Protein AF-A0A431N2I7-F1 (afdb_monomer_lite)

Secondary structure (DSSP, 8-state):
-----PPPP-PPPPPPPHHHHHHHHHHHHTT--HHHHHHHH---HHHHHHHHHTSSSTTHHHHHHHHHHHH-GGGGGG---PPPPPPP-PPPGGGS--TTTT-

pLDDT: mean 87.16, std 13.17, range [46.44, 98.38]

Foldseek 3Di:
DDDDPDDDPDPDQDDDDLVLLLVLLLCVQVVPDLVVNCVVRVHDSVVSLCSLQCVPNVCSLVVSVVVCCVVPVVCNVVGDSHRDDDDDPDDDPVRDDDPPPPD

Radius of gyration: 20.62 Å; chains: 1; bounding box: 60×41×53 Å

Structure (mmCIF, N/CA/C/O backbone):
data_AF-A0A431N2I7-F1
#
_entry.id   AF-A0A431N2I7-F1
#
loop_
_atom_site.group_PDB
_atom_site.id
_atom_site.type_symbol
_atom_site.label_atom_id
_atom_site.label_alt_id
_atom_site.label_comp_id
_atom_site.label_asym_id
_atom_site.label_entity_id
_atom_site.label_seq_id
_atom_site.pdbx_PDB_ins_code
_atom_site.Cartn_x
_atom_site.Cartn_y
_atom_site.Cartn_z
_atom_site.occupancy
_atom_site.B_iso_or_equiv
_atom_site.auth_seq_id
_atom_site.auth_comp_id
_atom_site.auth_asym_id
_atom_site.auth_atom_id
_atom_site.pdbx_PDB_model_num
ATOM 1 N N . MET A 1 1 ? -23.616 -30.193 -33.616 1.00 47.91 1 MET A N 1
ATOM 2 C CA . MET A 1 1 ? -23.869 -29.006 -32.770 1.00 47.91 1 MET A CA 1
ATOM 3 C C . MET A 1 1 ? -22.529 -28.348 -32.469 1.00 47.91 1 MET A C 1
ATOM 5 O O . MET A 1 1 ? -21.733 -28.940 -31.755 1.00 47.91 1 MET A O 1
ATOM 9 N N . LEU A 1 2 ? -22.232 -27.197 -33.077 1.00 46.44 2 LEU A N 1
ATOM 10 C CA . LEU A 1 2 ? -21.018 -26.424 -32.789 1.00 46.44 2 LEU A CA 1
ATOM 11 C C . LEU A 1 2 ? -21.276 -25.563 -31.548 1.00 46.44 2 LEU A C 1
ATOM 13 O O . LEU A 1 2 ? -22.151 -24.701 -31.566 1.00 46.44 2 LEU A O 1
ATOM 17 N N . SER A 1 3 ? -20.551 -25.839 -30.465 1.00 52.56 3 SER A N 1
ATOM 18 C CA . SER A 1 3 ? -20.643 -25.083 -29.216 1.00 52.56 3 SER A CA 1
ATOM 19 C C . SER A 1 3 ? -19.871 -23.771 -29.373 1.00 52.56 3 SER A C 1
ATOM 21 O O . SER A 1 3 ? -18.649 -23.776 -29.518 1.00 52.56 3 SER A O 1
ATOM 23 N N . VAL A 1 4 ? -20.586 -22.645 -29.405 1.00 62.12 4 VAL A N 1
ATOM 24 C CA . VAL A 1 4 ? -19.989 -21.304 -29.415 1.00 62.12 4 VAL A CA 1
ATOM 25 C C . VAL A 1 4 ? -19.405 -21.042 -28.030 1.00 62.12 4 VAL A C 1
ATOM 27 O O . VAL A 1 4 ? -20.139 -20.909 -27.052 1.00 62.12 4 VAL A O 1
ATOM 30 N N . ILE A 1 5 ? -18.079 -20.957 -27.942 1.00 62.66 5 ILE A N 1
ATOM 31 C CA . ILE A 1 5 ? -17.386 -20.510 -26.732 1.00 62.66 5 ILE A CA 1
ATOM 32 C C . ILE A 1 5 ? -17.672 -19.013 -26.586 1.00 62.66 5 ILE A C 1
ATOM 34 O O . ILE A 1 5 ? -17.036 -18.182 -27.234 1.00 62.66 5 ILE A O 1
ATOM 38 N N . GLN A 1 6 ? -18.667 -18.655 -25.775 1.00 60.00 6 GLN A N 1
ATOM 39 C CA . GLN A 1 6 ? -18.931 -17.254 -25.465 1.00 60.00 6 GLN A CA 1
ATOM 40 C C . GLN A 1 6 ? -17.809 -16.697 -24.582 1.00 60.00 6 GLN A C 1
ATOM 42 O O . GLN A 1 6 ? -17.523 -17.214 -23.502 1.00 60.00 6 GLN A O 1
ATOM 47 N N . SER A 1 7 ? -17.153 -15.638 -25.059 1.00 58.41 7 SER A N 1
ATOM 48 C CA . SER A 1 7 ? -16.167 -14.881 -24.289 1.00 58.41 7 SER A CA 1
ATOM 49 C C . SER A 1 7 ? -16.885 -14.115 -23.179 1.00 58.41 7 SER A C 1
ATOM 51 O O . SER A 1 7 ? -17.716 -13.251 -23.455 1.00 58.41 7 SER A O 1
ATOM 53 N N . VAL A 1 8 ? -16.590 -14.441 -21.920 1.00 65.38 8 VAL A N 1
ATOM 54 C CA . VAL A 1 8 ? -17.141 -13.712 -20.770 1.00 65.38 8 VAL A CA 1
ATOM 55 C C . VAL A 1 8 ? -16.579 -12.283 -20.793 1.00 65.38 8 VAL A C 1
ATOM 57 O O . VAL A 1 8 ? -15.354 -12.126 -20.853 1.00 65.38 8 VAL A O 1
ATOM 60 N N . PRO A 1 9 ? -17.417 -11.229 -20.743 1.00 59.94 9 PRO A N 1
ATOM 61 C CA . PRO A 1 9 ? -16.930 -9.858 -20.753 1.00 59.94 9 PRO A CA 1
ATOM 62 C C . PRO A 1 9 ? -16.018 -9.621 -19.548 1.00 59.94 9 PRO A C 1
ATOM 64 O O . PRO A 1 9 ? -16.371 -9.890 -18.398 1.00 59.94 9 PRO A O 1
ATOM 67 N N . LYS A 1 10 ? -14.808 -9.127 -19.816 1.00 62.97 10 LYS A N 1
ATOM 68 C CA . LYS A 1 10 ? -13.821 -8.825 -18.779 1.00 62.97 10 LYS A CA 1
ATOM 69 C C . LYS A 1 10 ? -14.354 -7.657 -17.948 1.00 62.97 10 LYS A C 1
ATOM 71 O O . LYS A 1 10 ? -14.512 -6.560 -18.481 1.00 62.97 10 LYS A O 1
ATOM 76 N N . ALA A 1 11 ? -14.641 -7.891 -16.667 1.00 65.75 11 ALA A N 1
ATOM 77 C CA . ALA A 1 11 ? -15.106 -6.847 -15.757 1.00 65.75 11 ALA A CA 1
ATOM 78 C C . ALA A 1 11 ? -14.175 -5.623 -15.827 1.00 65.75 11 ALA A C 1
ATOM 80 O O . ALA A 1 11 ? -12.946 -5.763 -15.785 1.00 65.75 11 ALA A O 1
ATOM 81 N N . GLN A 1 12 ? -14.752 -4.428 -15.969 1.00 70.69 12 GLN A N 1
ATOM 82 C CA . GLN A 1 12 ? -13.976 -3.193 -16.022 1.00 70.69 12 GLN A CA 1
ATOM 83 C C . GLN A 1 12 ? -13.264 -2.984 -14.683 1.00 70.69 12 GLN A C 1
ATOM 85 O O . GLN A 1 12 ? -13.866 -3.099 -13.617 1.00 70.69 12 GLN A O 1
ATOM 90 N N . LYS A 1 13 ? -11.957 -2.717 -14.745 1.00 78.44 13 LYS A N 1
ATOM 91 C CA . LYS A 1 13 ? -11.144 -2.458 -13.554 1.00 78.44 13 LYS A CA 1
ATOM 92 C C . LYS A 1 13 ? -11.534 -1.107 -12.960 1.00 78.44 13 LYS A C 1
ATOM 94 O O . LYS A 1 13 ? -11.593 -0.119 -13.691 1.00 78.44 13 LYS A O 1
ATOM 99 N N . THR A 1 14 ? -11.735 -1.052 -11.649 1.00 79.00 14 THR A N 1
ATOM 100 C CA . THR A 1 14 ? -12.118 0.185 -10.957 1.00 79.00 14 THR A CA 1
ATOM 101 C C . THR A 1 14 ? -10.926 1.142 -10.866 1.00 79.00 14 THR A C 1
ATOM 103 O O . THR A 1 14 ? -9.789 0.727 -10.616 1.00 79.00 14 THR A O 1
ATOM 106 N N . ALA A 1 15 ? -11.170 2.439 -11.069 1.00 88.62 15 ALA A N 1
ATOM 107 C CA . ALA A 1 15 ? -10.165 3.470 -10.839 1.00 88.62 15 ALA A CA 1
ATOM 108 C C . ALA A 1 15 ? -9.962 3.668 -9.329 1.00 88.62 15 ALA A C 1
ATOM 110 O O . ALA A 1 15 ? -10.899 4.012 -8.617 1.00 88.62 15 ALA A O 1
ATOM 111 N N . LEU A 1 16 ? -8.736 3.453 -8.847 1.00 94.38 16 LEU A N 1
ATOM 112 C CA . LEU A 1 16 ? -8.386 3.671 -7.440 1.00 94.38 16 LEU A CA 1
ATOM 113 C C . LEU A 1 16 ? -8.400 5.162 -7.096 1.00 94.38 16 LEU A C 1
ATOM 115 O O . LEU A 1 16 ? -7.934 5.980 -7.893 1.00 94.38 16 LEU A O 1
ATOM 119 N N . THR A 1 17 ? -8.850 5.479 -5.886 1.00 96.44 17 THR A N 1
ATOM 120 C CA . THR A 1 17 ? -8.829 6.816 -5.280 1.00 96.44 17 THR A CA 1
ATOM 121 C C . THR A 1 17 ? -7.676 6.969 -4.282 1.00 96.44 17 THR A C 1
ATOM 123 O O . THR A 1 17 ? -7.012 5.999 -3.912 1.00 96.44 17 THR A O 1
ATOM 126 N N . GLU A 1 18 ? -7.441 8.194 -3.798 1.00 96.88 18 GLU A N 1
ATOM 127 C CA . GLU A 1 18 ? -6.470 8.423 -2.720 1.00 96.88 18 GLU A CA 1
ATOM 128 C C . GLU A 1 18 ? -6.875 7.695 -1.428 1.00 96.88 18 GLU A C 1
ATOM 130 O O . GLU A 1 18 ? -6.020 7.142 -0.738 1.00 96.88 18 GLU A O 1
ATOM 135 N N . ARG A 1 19 ? -8.178 7.644 -1.122 1.00 97.44 19 ARG A N 1
ATOM 136 C CA . ARG A 1 19 ? -8.699 6.916 0.041 1.00 97.44 19 ARG A CA 1
ATOM 137 C C . ARG A 1 19 ? -8.382 5.424 -0.052 1.00 97.44 19 ARG A C 1
ATOM 139 O O . ARG A 1 19 ? -7.894 4.853 0.918 1.00 97.44 19 ARG A O 1
ATOM 146 N N . ASP A 1 20 ? -8.574 4.823 -1.225 1.00 97.56 20 ASP A N 1
ATOM 147 C CA . ASP A 1 20 ? -8.207 3.420 -1.445 1.00 97.56 20 ASP A CA 1
ATOM 148 C C . ASP A 1 20 ? -6.705 3.208 -1.251 1.00 97.56 20 ASP A C 1
ATOM 150 O O . ASP A 1 20 ? -6.287 2.213 -0.668 1.00 97.56 20 ASP A O 1
ATOM 154 N N . ALA A 1 21 ? -5.874 4.155 -1.700 1.00 97.81 21 ALA A N 1
ATOM 155 C CA . ALA A 1 21 ? -4.429 4.079 -1.514 1.00 97.81 21 ALA A CA 1
ATOM 156 C C . ALA A 1 21 ? -4.028 4.107 -0.030 1.00 97.81 21 ALA A C 1
ATOM 158 O O . ALA A 1 21 ? -3.169 3.323 0.375 1.00 97.81 21 ALA A O 1
ATOM 159 N N . VAL A 1 22 ? -4.683 4.942 0.785 1.00 98.38 22 VAL A N 1
ATOM 160 C CA . VAL A 1 22 ? -4.514 4.954 2.249 1.00 98.38 22 VAL A CA 1
ATOM 161 C C . VAL A 1 22 ? -4.861 3.585 2.843 1.00 98.38 22 VAL A C 1
ATOM 163 O O . VAL A 1 22 ? -4.058 3.004 3.576 1.00 98.38 22 VAL A O 1
ATOM 166 N N . ASP A 1 23 ? -6.015 3.023 2.476 1.00 98.06 23 ASP A N 1
ATOM 167 C CA . ASP A 1 23 ? -6.450 1.713 2.970 1.00 98.06 23 ASP A CA 1
ATOM 168 C C . ASP A 1 23 ? -5.517 0.577 2.501 1.00 98.06 23 ASP A C 1
ATOM 170 O O . ASP A 1 23 ? -5.236 -0.358 3.253 1.00 98.06 23 ASP A O 1
ATOM 174 N N . ILE A 1 24 ? -4.980 0.657 1.279 1.00 97.88 24 ILE A N 1
ATOM 175 C CA . ILE A 1 24 ? -4.005 -0.294 0.717 1.00 97.88 24 ILE A CA 1
ATOM 176 C C . ILE A 1 24 ? -2.665 -0.250 1.468 1.00 97.88 24 ILE A C 1
ATOM 178 O O . ILE A 1 24 ? -2.041 -1.300 1.661 1.00 97.88 24 ILE A O 1
ATOM 182 N N . TRP A 1 25 ? -2.212 0.928 1.904 1.00 98.00 25 TRP A N 1
ATOM 183 C CA . TRP A 1 25 ? -1.024 1.065 2.754 1.00 98.00 25 TRP A CA 1
ATOM 184 C C . TRP A 1 25 ? -1.221 0.392 4.110 1.00 98.00 25 TRP A C 1
ATOM 186 O O . TRP A 1 25 ? -0.418 -0.462 4.491 1.00 98.00 25 TRP A O 1
ATOM 196 N N . ILE A 1 26 ? -2.328 0.702 4.789 1.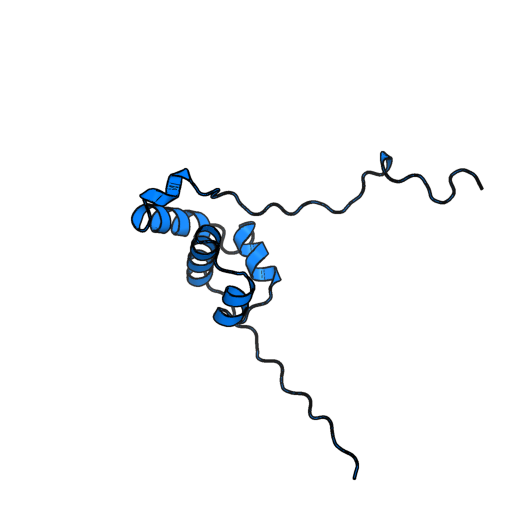00 97.81 26 ILE A N 1
ATOM 197 C CA . ILE A 1 26 ? -2.680 0.096 6.079 1.00 97.81 26 ILE A CA 1
ATOM 198 C C . ILE A 1 26 ? -2.777 -1.428 5.941 1.00 97.81 26 ILE A C 1
ATOM 200 O O . ILE A 1 26 ? -2.193 -2.170 6.730 1.00 97.81 26 ILE A O 1
ATOM 204 N N . ALA A 1 27 ? -3.452 -1.916 4.899 1.00 97.62 27 ALA A N 1
ATOM 205 C CA . ALA A 1 27 ? -3.610 -3.345 4.669 1.00 97.62 27 ALA A CA 1
ATOM 206 C C . ALA A 1 27 ? -2.270 -4.062 4.422 1.00 97.62 27 ALA A C 1
ATOM 208 O O . ALA A 1 27 ? -2.091 -5.197 4.868 1.00 97.62 27 ALA A O 1
ATOM 209 N N . ARG A 1 28 ? -1.302 -3.406 3.763 1.00 96.50 28 ARG A N 1
ATOM 210 C CA . ARG A 1 28 ? 0.059 -3.943 3.601 1.00 96.50 28 ARG A CA 1
ATOM 211 C C . ARG A 1 28 ? 0.748 -4.130 4.951 1.00 96.50 28 ARG A C 1
ATOM 213 O O . ARG A 1 28 ? 1.334 -5.186 5.181 1.00 96.50 28 ARG A O 1
ATOM 220 N N . TRP A 1 29 ? 0.672 -3.139 5.834 1.00 97.12 29 TRP A N 1
ATOM 221 C CA . TRP A 1 29 ? 1.273 -3.197 7.172 1.00 97.12 29 TRP A CA 1
ATOM 222 C C . TRP A 1 29 ? 0.615 -4.252 8.063 1.00 97.12 29 TRP A C 1
ATOM 224 O O . TRP A 1 29 ? 1.304 -4.960 8.792 1.00 97.12 29 TRP A O 1
ATOM 234 N N . LEU A 1 30 ? -0.691 -4.465 7.893 1.00 96.06 30 LEU A N 1
ATOM 235 C CA . LEU A 1 30 ? -1.438 -5.562 8.517 1.00 96.06 30 LEU A CA 1
ATOM 236 C C . LEU A 1 30 ? -1.218 -6.930 7.8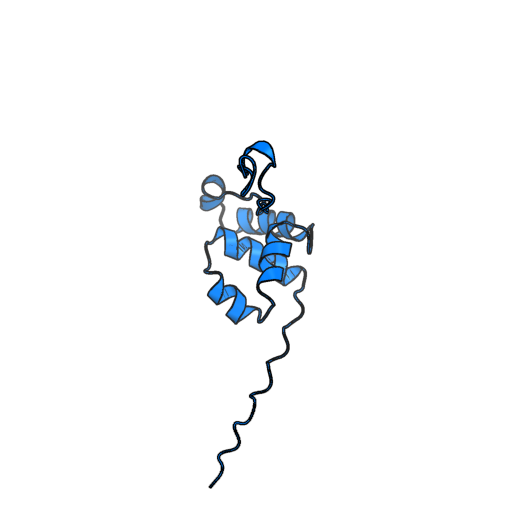43 1.00 96.06 30 LEU A C 1
ATOM 238 O O . LEU A 1 30 ? -1.862 -7.908 8.216 1.00 96.06 30 LEU A O 1
ATOM 242 N N . ARG A 1 31 ? -0.320 -7.026 6.852 1.00 95.19 31 ARG A N 1
ATOM 243 C CA . ARG A 1 31 ? -0.008 -8.259 6.105 1.00 95.19 31 ARG A CA 1
ATOM 244 C C . ARG A 1 31 ? -1.229 -8.909 5.438 1.00 95.19 31 ARG A C 1
ATOM 246 O O . ARG A 1 31 ? -1.265 -10.127 5.252 1.00 95.19 31 ARG A O 1
ATOM 253 N N . VAL A 1 32 ? -2.211 -8.107 5.020 1.00 96.62 32 VAL A N 1
ATOM 254 C CA . VAL A 1 32 ? -3.340 -8.581 4.207 1.00 96.62 32 VAL A CA 1
ATOM 255 C C . VAL A 1 32 ? -2.806 -9.162 2.899 1.00 96.62 32 VAL A C 1
ATOM 257 O O . VAL A 1 32 ? -1.927 -8.587 2.248 1.00 96.62 32 VAL A O 1
ATOM 260 N N . LYS A 1 33 ? -3.326 -10.326 2.492 1.00 96.25 33 LYS A N 1
ATOM 261 C CA . LYS A 1 33 ? -2.822 -11.011 1.300 1.00 96.25 33 LYS A CA 1
ATOM 262 C C . LYS A 1 33 ? -3.159 -10.187 0.059 1.00 96.25 33 LYS A C 1
ATOM 264 O O . LYS A 1 33 ? -4.293 -9.759 -0.141 1.00 96.25 33 LYS A O 1
ATOM 269 N N . ARG A 1 34 ? -2.191 -10.054 -0.852 1.00 95.06 34 ARG A N 1
ATOM 270 C CA . ARG A 1 34 ? -2.360 -9.328 -2.125 1.00 95.06 34 ARG A CA 1
ATOM 271 C C . ARG A 1 34 ? -3.589 -9.788 -2.916 1.00 95.06 34 ARG A C 1
ATOM 273 O O . ARG A 1 34 ? -4.275 -8.954 -3.489 1.00 95.06 34 ARG A O 1
ATOM 280 N N . LYS A 1 35 ? -3.870 -11.098 -2.953 1.00 95.56 35 LYS A N 1
ATOM 281 C CA . LYS A 1 35 ? -5.037 -11.644 -3.672 1.00 95.56 35 LYS A CA 1
ATOM 282 C C . LYS A 1 35 ? -6.364 -11.078 -3.147 1.00 95.56 35 LYS A C 1
ATOM 284 O O . LYS A 1 35 ? -7.258 -10.823 -3.943 1.00 95.56 35 LYS A O 1
ATOM 289 N N . ASP A 1 36 ? -6.441 -10.807 -1.845 1.00 97.38 36 ASP A N 1
ATOM 290 C CA . ASP A 1 36 ? -7.641 -10.273 -1.203 1.00 97.38 36 ASP A CA 1
ATOM 291 C C . ASP A 1 36 ? -7.790 -8.777 -1.523 1.00 97.38 36 ASP A C 1
ATOM 293 O O . ASP A 1 36 ? -8.891 -8.307 -1.792 1.00 97.38 36 ASP A O 1
ATOM 297 N N . LEU A 1 37 ? -6.676 -8.037 -1.614 1.00 96.06 37 LEU A N 1
ATOM 298 C CA . LEU A 1 37 ? -6.679 -6.651 -2.103 1.00 96.06 37 LEU A CA 1
ATOM 299 C C . LEU A 1 37 ? -7.146 -6.563 -3.561 1.00 96.06 37 LEU A C 1
ATOM 301 O O . LEU A 1 37 ? -7.948 -5.699 -3.900 1.00 96.06 37 LEU A O 1
ATOM 305 N N . LEU A 1 38 ? -6.680 -7.467 -4.426 1.00 95.00 38 LEU A N 1
ATOM 306 C CA . LEU A 1 38 ? -7.103 -7.497 -5.829 1.00 95.00 38 LEU A CA 1
ATOM 307 C C . LEU A 1 38 ? -8.589 -7.820 -5.971 1.00 95.00 38 LEU A C 1
ATOM 309 O O . LEU A 1 38 ? -9.267 -7.167 -6.757 1.00 95.00 38 LEU A O 1
ATOM 313 N N . ALA A 1 39 ? -9.091 -8.779 -5.192 1.00 93.88 39 ALA A N 1
ATOM 314 C CA . ALA A 1 39 ? -10.511 -9.107 -5.165 1.00 93.88 39 ALA A CA 1
ATOM 315 C C . ALA A 1 39 ? -11.356 -7.925 -4.664 1.00 93.88 39 ALA A C 1
ATOM 317 O O . ALA A 1 39 ? -12.389 -7.620 -5.251 1.00 93.88 39 ALA A O 1
ATOM 318 N N . ARG A 1 40 ? -10.895 -7.226 -3.618 1.00 94.62 40 ARG A N 1
ATOM 319 C CA . ARG A 1 40 ? -11.620 -6.100 -3.018 1.00 94.62 40 ARG A CA 1
ATOM 320 C C . ARG A 1 40 ? -11.678 -4.869 -3.921 1.00 94.62 40 ARG A C 1
ATOM 322 O O . ARG A 1 40 ? -12.735 -4.264 -4.044 1.00 94.62 40 ARG A O 1
ATOM 329 N N . TYR A 1 41 ? -10.551 -4.479 -4.512 1.00 94.06 41 TYR A N 1
ATOM 330 C CA . TYR A 1 41 ? -10.453 -3.235 -5.284 1.00 94.06 41 TYR A CA 1
ATOM 331 C C . TYR A 1 41 ? -10.642 -3.430 -6.794 1.00 94.06 41 TYR A C 1
ATOM 333 O O . TYR A 1 41 ? -10.716 -2.442 -7.520 1.00 94.06 41 TYR A O 1
ATOM 341 N N . ASN A 1 42 ? -10.682 -4.679 -7.277 1.00 93.12 42 ASN A N 1
ATOM 342 C CA . ASN A 1 42 ? -10.824 -5.037 -8.691 1.00 93.12 42 ASN A CA 1
ATOM 343 C C . ASN A 1 42 ? -9.932 -4.187 -9.622 1.00 93.12 42 ASN A C 1
ATOM 345 O O . ASN A 1 42 ? -10.373 -3.632 -10.630 1.00 93.12 42 ASN A O 1
ATOM 349 N N . CYS A 1 43 ? -8.663 -4.029 -9.245 1.00 92.12 43 CYS A N 1
ATOM 350 C CA . CYS A 1 43 ? -7.713 -3.166 -9.941 1.00 92.12 43 CYS A CA 1
ATOM 351 C C . CYS A 1 43 ? -6.603 -3.976 -10.623 1.00 92.12 43 CYS A C 1
ATOM 353 O O . CYS A 1 43 ? -6.428 -5.176 -10.395 1.00 92.12 43 CYS A O 1
ATOM 355 N N . ASP A 1 44 ? -5.835 -3.317 -11.492 1.00 91.56 44 ASP A N 1
ATOM 356 C CA . ASP A 1 44 ? -4.650 -3.944 -12.070 1.00 91.56 44 ASP A CA 1
ATOM 357 C C . ASP A 1 44 ? -3.582 -4.191 -10.983 1.00 91.56 44 ASP A C 1
ATOM 359 O O . ASP A 1 44 ? -3.274 -3.259 -10.237 1.00 91.56 44 ASP A O 1
ATOM 363 N N . PRO A 1 45 ? -2.968 -5.390 -10.900 1.00 92.38 45 PRO A N 1
ATOM 364 C CA . PRO A 1 45 ? -1.982 -5.692 -9.864 1.00 92.38 45 PRO A CA 1
ATOM 365 C C . PRO A 1 45 ? -0.800 -4.730 -9.797 1.00 92.38 45 PRO A C 1
ATOM 367 O O . PRO A 1 45 ? -0.268 -4.504 -8.710 1.00 92.38 45 PRO A O 1
ATOM 370 N N . ARG A 1 46 ? -0.407 -4.129 -10.926 1.00 92.56 46 ARG A N 1
ATOM 371 C CA . ARG A 1 46 ? 0.653 -3.119 -10.971 1.00 92.56 46 ARG A CA 1
ATOM 372 C C . ARG A 1 46 ? 0.304 -1.892 -10.133 1.00 92.56 46 ARG A C 1
ATOM 374 O O . ARG A 1 46 ? 1.196 -1.331 -9.505 1.00 92.56 46 ARG A O 1
ATOM 381 N N . ARG A 1 47 ? -0.978 -1.516 -10.053 1.00 94.44 47 ARG A N 1
ATOM 382 C CA . ARG A 1 47 ? -1.430 -0.335 -9.299 1.00 94.44 47 ARG A CA 1
ATOM 383 C C . ARG A 1 47 ? -1.124 -0.438 -7.810 1.00 94.44 47 ARG A C 1
ATOM 385 O O . ARG A 1 47 ? -0.776 0.569 -7.205 1.00 94.44 47 ARG A O 1
ATOM 392 N N . LEU A 1 48 ? -1.183 -1.640 -7.232 1.00 95.81 48 LEU A N 1
ATOM 393 C CA . LEU A 1 48 ? -0.792 -1.846 -5.834 1.00 95.81 48 LEU A CA 1
ATOM 394 C C . LEU A 1 48 ? 0.692 -1.518 -5.617 1.00 95.81 48 LEU A C 1
ATOM 396 O O . LEU A 1 48 ? 1.043 -0.865 -4.640 1.00 95.81 48 LEU A O 1
ATOM 400 N N . TYR A 1 49 ? 1.561 -1.919 -6.551 1.00 94.62 49 TYR A N 1
ATOM 401 C CA . TYR A 1 49 ? 2.994 -1.633 -6.468 1.00 94.62 49 TYR A CA 1
ATOM 402 C C . TYR A 1 49 ? 3.313 -0.157 -6.698 1.00 94.62 49 TYR A C 1
ATOM 404 O O . TYR A 1 49 ? 4.154 0.371 -5.982 1.00 94.62 49 TYR A O 1
ATOM 412 N N . GLU A 1 50 ? 2.631 0.516 -7.627 1.00 95.38 50 GLU A N 1
ATOM 413 C CA . GLU A 1 50 ? 2.778 1.967 -7.840 1.00 95.38 50 GLU A CA 1
ATOM 414 C C . GLU A 1 50 ? 2.410 2.758 -6.573 1.00 95.38 50 GLU A C 1
ATOM 416 O O . GLU A 1 50 ? 3.108 3.699 -6.196 1.00 95.38 50 GLU A O 1
ATOM 421 N N . ILE A 1 51 ? 1.350 2.339 -5.867 1.00 96.75 51 ILE A N 1
ATOM 422 C CA . ILE A 1 51 ? 0.973 2.908 -4.566 1.00 96.75 51 ILE A CA 1
ATOM 423 C C . ILE A 1 51 ? 2.058 2.620 -3.525 1.00 96.75 51 ILE A C 1
ATOM 425 O O . ILE A 1 51 ? 2.528 3.543 -2.868 1.00 96.75 51 ILE A O 1
ATOM 429 N N . TRP A 1 52 ? 2.518 1.369 -3.398 1.00 96.31 52 TRP A N 1
ATOM 430 C CA . TRP A 1 52 ? 3.551 1.003 -2.420 1.00 96.31 52 TRP A CA 1
ATOM 431 C C . TRP A 1 52 ? 4.934 1.604 -2.713 1.00 96.31 52 TRP A C 1
ATOM 433 O O . TRP A 1 52 ? 5.746 1.733 -1.797 1.00 96.31 52 TRP A O 1
ATOM 443 N N . GLN A 1 53 ? 5.221 1.971 -3.960 1.00 95.12 53 GLN A N 1
ATOM 444 C CA . GLN A 1 53 ? 6.407 2.735 -4.365 1.00 95.12 53 GLN A CA 1
ATOM 445 C C . GLN A 1 53 ? 6.229 4.242 -4.113 1.00 95.12 53 GLN A C 1
ATOM 447 O O . GLN A 1 53 ? 7.208 4.984 -4.065 1.00 95.12 53 GLN A O 1
ATOM 452 N N . GLY A 1 54 ? 4.993 4.702 -3.898 1.00 94.19 54 GLY A N 1
ATOM 453 C CA . GLY A 1 54 ? 4.648 6.115 -3.760 1.00 94.19 54 GLY A CA 1
ATOM 454 C C . GLY A 1 54 ? 4.640 6.883 -5.084 1.00 94.19 54 GLY A C 1
ATOM 455 O O . GLY A 1 54 ? 4.638 8.108 -5.056 1.00 94.19 54 GLY A O 1
ATOM 456 N N . GLU A 1 55 ? 4.640 6.188 -6.226 1.00 95.06 55 GLU A N 1
ATOM 457 C CA . GLU A 1 55 ? 4.500 6.794 -7.559 1.00 95.06 55 GLU A CA 1
ATOM 458 C C . GLU A 1 55 ? 3.071 7.306 -7.781 1.00 95.06 55 GLU A C 1
ATOM 460 O O . GLU A 1 55 ? 2.852 8.318 -8.446 1.00 95.06 55 GLU A O 1
ATOM 465 N N . ARG A 1 56 ? 2.082 6.617 -7.197 1.00 94.12 56 ARG A N 1
ATOM 466 C CA . ARG A 1 56 ? 0.666 6.986 -7.264 1.00 94.12 56 ARG A CA 1
ATOM 467 C C . ARG A 1 56 ? 0.164 7.394 -5.882 1.00 94.12 56 ARG A C 1
ATOM 469 O O . ARG A 1 56 ? 0.377 6.669 -4.916 1.00 94.12 56 ARG A O 1
ATOM 476 N N . PHE A 1 57 ? -0.531 8.532 -5.808 1.00 96.19 57 PHE A N 1
ATOM 477 C CA . PHE A 1 57 ? -1.013 9.133 -4.555 1.00 96.19 57 PHE A CA 1
ATOM 478 C C . PHE A 1 57 ? 0.114 9.338 -3.520 1.00 96.19 57 PHE A C 1
ATOM 480 O O . PHE A 1 57 ? 0.068 8.738 -2.445 1.00 96.19 57 PHE A O 1
ATOM 487 N N . PRO A 1 58 ? 1.136 10.167 -3.806 1.00 92.75 58 PRO A N 1
ATOM 488 C CA . PRO A 1 58 ? 2.346 10.258 -2.980 1.00 92.75 58 PRO A CA 1
ATOM 489 C C . PRO A 1 58 ? 2.077 10.617 -1.506 1.00 92.75 58 PRO A C 1
ATOM 491 O O . PRO A 1 58 ? 2.754 10.084 -0.631 1.00 92.75 58 PRO A O 1
ATOM 494 N N . GLY A 1 59 ? 1.055 11.434 -1.218 1.00 94.50 59 GLY A N 1
ATOM 495 C CA . GLY A 1 59 ? 0.661 11.806 0.152 1.00 94.50 59 GLY A CA 1
ATOM 496 C C . GLY A 1 59 ? -0.158 10.752 0.911 1.00 94.50 59 GLY A C 1
ATOM 497 O O . GLY A 1 59 ? -0.335 10.862 2.124 1.00 94.50 59 GLY A O 1
ATOM 498 N N . SER A 1 60 ? -0.642 9.704 0.235 1.00 97.31 60 SER A N 1
ATOM 499 C CA . SER A 1 60 ? -1.471 8.666 0.867 1.00 97.31 60 SER A CA 1
ATOM 500 C C . SER A 1 60 ? -0.714 7.862 1.924 1.00 97.31 60 SER A C 1
ATOM 502 O O . SER A 1 60 ? -1.315 7.420 2.900 1.00 97.31 60 SER A O 1
ATOM 504 N N . ARG A 1 61 ? 0.608 7.703 1.772 1.00 97.44 61 ARG A N 1
ATOM 505 C CA . ARG A 1 61 ? 1.439 6.965 2.732 1.00 97.44 61 ARG A CA 1
ATOM 506 C C . ARG A 1 61 ? 1.465 7.648 4.092 1.00 97.44 61 ARG A C 1
ATOM 508 O O . ARG A 1 61 ? 1.305 6.978 5.105 1.00 97.44 61 ARG A O 1
ATOM 515 N N . ASP A 1 62 ? 1.676 8.958 4.119 1.00 97.25 62 ASP A N 1
ATOM 516 C CA . ASP A 1 62 ? 1.834 9.682 5.380 1.00 97.25 62 ASP A CA 1
ATOM 517 C C . ASP A 1 62 ? 0.484 9.804 6.099 1.00 97.25 62 ASP A C 1
ATOM 519 O O . ASP A 1 62 ? 0.406 9.607 7.310 1.00 97.25 62 ASP A O 1
ATOM 523 N N . LYS A 1 63 ? -0.609 9.972 5.336 1.00 98.12 63 LYS A N 1
ATOM 524 C CA . LYS A 1 63 ? -1.982 9.851 5.856 1.00 98.12 63 LYS A CA 1
ATOM 525 C C . LYS A 1 63 ? -2.247 8.463 6.446 1.00 98.12 63 LYS A C 1
ATOM 527 O O . LYS A 1 63 ? -2.805 8.351 7.534 1.00 98.12 63 LYS A O 1
ATOM 532 N N . ALA A 1 64 ? -1.833 7.406 5.747 1.00 97.88 64 ALA A N 1
ATOM 533 C CA . ALA A 1 64 ? -1.957 6.042 6.243 1.00 97.88 64 ALA A CA 1
ATOM 534 C C . ALA A 1 64 ? -1.146 5.833 7.521 1.00 97.88 64 ALA A C 1
ATOM 536 O O . ALA A 1 64 ? -1.654 5.206 8.443 1.00 97.88 64 ALA A O 1
ATOM 537 N N . LEU A 1 65 ? 0.078 6.367 7.594 1.00 97.38 65 LEU A N 1
ATOM 538 C CA . LEU A 1 65 ? 0.944 6.251 8.766 1.00 97.38 6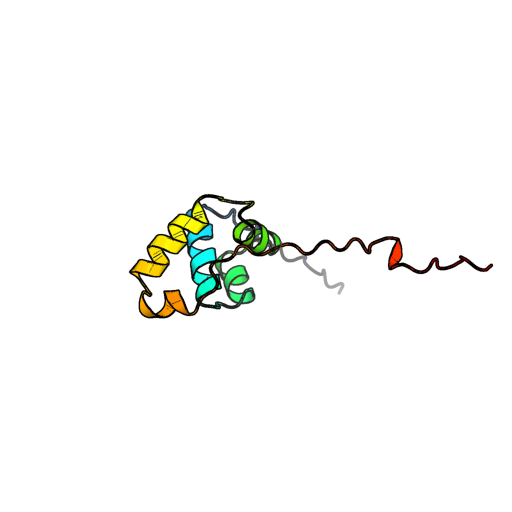5 LEU A CA 1
ATOM 539 C C . LEU A 1 65 ? 0.302 6.901 9.993 1.00 97.38 65 LEU A C 1
ATOM 541 O O . LEU A 1 65 ? 0.228 6.262 11.036 1.00 97.38 65 LEU A O 1
ATOM 545 N N . ALA A 1 66 ? -0.224 8.121 9.850 1.00 97.44 66 ALA A N 1
ATOM 546 C CA . ALA A 1 66 ? -0.932 8.809 10.928 1.00 97.44 66 ALA A CA 1
ATOM 547 C C . ALA A 1 66 ? -2.117 7.977 11.452 1.00 97.44 66 ALA A C 1
ATOM 549 O O . ALA A 1 66 ? -2.204 7.702 12.648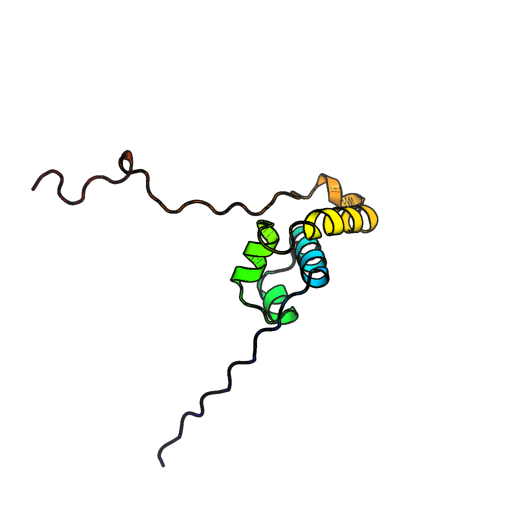 1.00 97.44 66 ALA A O 1
ATOM 550 N N . LEU A 1 67 ? -2.972 7.488 10.545 1.00 97.88 67 LEU A N 1
ATOM 551 C CA . LEU A 1 67 ? -4.115 6.641 10.904 1.00 97.88 67 LEU A CA 1
ATOM 552 C C . LEU A 1 67 ? -3.695 5.293 11.501 1.00 97.88 67 LEU A C 1
ATOM 554 O O . LEU A 1 67 ? -4.401 4.740 12.343 1.00 97.88 67 LEU A O 1
ATOM 558 N N . PHE A 1 68 ? -2.582 4.726 11.041 1.00 97.56 68 PHE A N 1
ATOM 559 C CA . PHE A 1 68 ? -2.083 3.451 11.534 1.00 97.56 68 PHE A CA 1
ATOM 560 C C . PHE A 1 68 ? -1.579 3.576 12.970 1.00 97.56 68 PHE A C 1
ATOM 562 O O . PHE A 1 68 ? -1.973 2.769 13.806 1.00 97.56 68 PHE A O 1
ATOM 569 N N . SER A 1 69 ? -0.767 4.593 13.263 1.00 96.38 69 SER A N 1
ATOM 570 C CA . SER A 1 69 ? -0.230 4.833 14.606 1.00 96.38 69 SER A CA 1
ATOM 571 C C . SER A 1 69 ? -1.331 5.128 15.627 1.00 96.38 69 SER A C 1
ATOM 573 O O . SER A 1 69 ? -1.238 4.685 16.767 1.00 96.38 69 SER A O 1
ATOM 575 N N . GLU A 1 70 ? -2.397 5.821 15.215 1.00 97.12 70 GLU A N 1
ATOM 576 C CA . GLU A 1 70 ? -3.565 6.076 16.065 1.00 97.12 70 GLU A CA 1
ATOM 577 C C . GLU A 1 70 ? -4.343 4.787 16.378 1.00 97.12 70 GLU A C 1
ATOM 579 O O . GLU A 1 70 ? -4.702 4.529 17.525 1.00 97.12 70 GLU A O 1
ATOM 584 N N . ARG A 1 71 ? -4.594 3.946 15.365 1.00 97.00 71 ARG A N 1
ATOM 585 C CA . ARG A 1 71 ? -5.435 2.743 15.511 1.00 97.00 71 ARG A CA 1
ATOM 586 C C . ARG A 1 71 ? -4.693 1.536 16.078 1.00 97.00 71 ARG A C 1
ATOM 588 O O . ARG A 1 71 ? -5.313 0.682 16.706 1.00 97.00 71 ARG A O 1
ATOM 595 N N . TYR A 1 72 ? -3.392 1.431 15.820 1.00 95.75 72 TYR A N 1
ATOM 596 C CA . TYR A 1 72 ? -2.572 0.263 16.141 1.00 95.75 72 TYR A CA 1
ATOM 597 C C . TYR A 1 72 ? -1.257 0.650 16.837 1.00 95.75 72 TYR A C 1
ATOM 599 O O . TYR A 1 72 ? -0.187 0.212 16.399 1.00 95.75 72 TYR A O 1
ATOM 607 N N . PRO A 1 73 ? -1.295 1.419 17.943 1.00 93.75 73 PRO A N 1
ATOM 608 C CA . PRO A 1 73 ? -0.085 1.956 18.566 1.00 93.75 73 PRO A CA 1
ATOM 609 C C . PRO A 1 73 ? 0.923 0.862 18.950 1.00 93.75 73 PRO A C 1
ATOM 611 O O . PRO A 1 73 ? 2.118 1.021 18.717 1.00 93.75 73 PRO A O 1
ATOM 614 N N . GLY A 1 74 ? 0.454 -0.297 19.431 1.00 93.94 74 GLY A N 1
ATOM 615 C CA . GLY A 1 74 ? 1.312 -1.424 19.828 1.00 93.94 74 GLY A CA 1
ATOM 616 C C . GLY A 1 74 ? 1.953 -2.224 18.683 1.00 93.94 74 GLY A C 1
ATOM 617 O O . GLY A 1 74 ? 2.701 -3.167 18.944 1.00 93.94 74 GLY A O 1
ATOM 618 N N . LEU A 1 75 ? 1.648 -1.904 17.420 1.00 92.88 75 LEU A N 1
ATOM 619 C CA . LEU A 1 75 ? 2.254 -2.552 16.250 1.00 92.88 75 LEU A CA 1
ATOM 620 C C . LEU A 1 75 ? 3.322 -1.684 15.577 1.00 92.88 75 LEU A C 1
ATOM 622 O O . LEU A 1 75 ? 4.082 -2.206 14.761 1.00 92.88 75 LEU A O 1
ATOM 626 N N . THR A 1 76 ? 3.390 -0.395 15.911 1.00 90.44 76 THR A N 1
ATOM 627 C CA . THR A 1 76 ? 4.231 0.592 15.221 1.00 90.44 76 THR A CA 1
ATOM 628 C C . THR A 1 76 ? 5.706 0.188 15.212 1.00 90.44 76 THR A C 1
ATOM 630 O O . THR A 1 76 ? 6.341 0.214 14.164 1.00 90.44 76 THR A O 1
ATOM 633 N N . ASP A 1 77 ? 6.226 -0.327 16.326 1.00 90.12 77 ASP A N 1
ATOM 634 C CA . ASP A 1 77 ? 7.641 -0.720 16.444 1.00 90.12 77 ASP A CA 1
ATOM 635 C C . ASP A 1 77 ? 7.993 -2.026 15.711 1.00 90.12 77 ASP A C 1
ATOM 637 O O . ASP A 1 77 ? 9.158 -2.407 15.613 1.00 90.12 77 ASP A O 1
ATOM 641 N N . ARG A 1 78 ? 6.990 -2.757 15.211 1.00 90.81 78 ARG A N 1
ATOM 642 C CA . ARG A 1 78 ? 7.157 -4.096 14.618 1.00 90.81 78 ARG A CA 1
ATOM 643 C C . ARG A 1 78 ? 7.036 -4.097 13.097 1.00 90.81 78 ARG A C 1
ATOM 645 O O . ARG A 1 78 ? 7.125 -5.160 12.477 1.00 90.81 78 ARG A O 1
ATOM 652 N N . ILE A 1 79 ? 6.769 -2.940 12.497 1.00 93.50 79 ILE A N 1
ATOM 653 C CA . ILE A 1 79 ? 6.403 -2.821 11.089 1.00 93.50 79 ILE A CA 1
ATOM 654 C C . ILE A 1 79 ? 7.399 -1.932 10.358 1.00 93.50 79 ILE A C 1
ATOM 656 O O . ILE A 1 79 ? 7.684 -0.810 10.758 1.00 93.50 79 ILE A O 1
ATOM 660 N N . ASP A 1 80 ? 7.873 -2.428 9.217 1.00 91.06 80 ASP A N 1
ATOM 661 C CA . ASP A 1 80 ? 8.600 -1.610 8.256 1.00 91.06 80 ASP A CA 1
ATOM 662 C C . ASP A 1 80 ? 7.614 -0.778 7.418 1.00 91.06 80 ASP A C 1
ATOM 664 O O . ASP A 1 80 ? 6.884 -1.292 6.560 1.00 91.06 80 ASP A O 1
ATOM 668 N N . PHE A 1 81 ? 7.614 0.534 7.656 1.00 93.38 81 PHE A N 1
ATOM 669 C CA . PHE A 1 81 ? 6.820 1.510 6.907 1.00 93.38 81 PHE A CA 1
ATOM 670 C C . PHE A 1 81 ? 7.473 1.927 5.576 1.00 93.38 81 PHE A C 1
ATOM 672 O O . PHE A 1 81 ? 6.999 2.854 4.905 1.00 93.38 81 PHE A O 1
ATOM 679 N N . GLY A 1 82 ? 8.566 1.277 5.178 1.00 91.31 82 GLY A N 1
ATOM 680 C CA . GLY A 1 82 ? 9.321 1.545 3.966 1.00 91.31 82 GLY A CA 1
ATOM 681 C C . GLY A 1 82 ? 8.510 1.402 2.676 1.00 91.31 82 GLY A C 1
ATOM 682 O O . GLY A 1 82 ? 7.614 0.556 2.517 1.00 91.31 82 GLY A O 1
ATOM 683 N N . LYS A 1 83 ? 8.853 2.244 1.696 1.00 93.88 83 LYS A N 1
ATOM 684 C CA . LYS A 1 83 ? 8.340 2.116 0.328 1.00 93.88 83 LYS A CA 1
ATOM 685 C C . LYS A 1 83 ? 8.841 0.818 -0.291 1.00 93.88 83 LYS A C 1
ATOM 687 O O . LYS A 1 83 ? 9.976 0.402 -0.073 1.00 93.88 83 LYS A O 1
ATOM 692 N N . HIS A 1 84 ? 7.987 0.176 -1.077 1.00 90.38 84 HIS A N 1
ATOM 693 C CA . HIS A 1 84 ? 8.426 -0.933 -1.906 1.00 90.38 84 HIS A CA 1
ATOM 694 C C . HIS A 1 84 ? 9.467 -0.408 -2.902 1.00 90.38 84 HIS A C 1
ATOM 696 O O . HIS A 1 84 ? 9.214 0.577 -3.589 1.00 90.38 84 HIS A O 1
ATOM 702 N N . ARG A 1 85 ? 10.638 -1.046 -2.980 1.00 87.56 85 ARG A N 1
ATOM 703 C CA . ARG A 1 85 ? 11.695 -0.674 -3.928 1.00 87.56 85 ARG A CA 1
ATOM 704 C C . ARG A 1 85 ? 11.651 -1.619 -5.119 1.00 87.56 85 ARG A C 1
ATOM 706 O O . ARG A 1 85 ? 11.721 -2.834 -4.950 1.00 87.56 85 ARG A O 1
ATOM 713 N N . ARG A 1 86 ? 11.555 -1.064 -6.327 1.00 81.94 86 ARG A N 1
ATOM 714 C CA . ARG A 1 86 ? 11.737 -1.841 -7.554 1.00 81.94 86 ARG A CA 1
ATOM 715 C C . ARG A 1 86 ? 13.218 -2.193 -7.685 1.00 81.94 86 ARG A C 1
ATOM 717 O O . ARG A 1 86 ? 14.051 -1.295 -7.746 1.00 81.94 86 ARG A O 1
ATOM 724 N N . ILE A 1 87 ? 13.529 -3.484 -7.740 1.00 80.12 87 ILE A N 1
ATOM 725 C CA . ILE A 1 87 ? 14.889 -3.962 -8.003 1.00 80.12 87 ILE A CA 1
ATOM 726 C C . ILE A 1 87 ? 15.114 -3.909 -9.524 1.00 80.12 87 ILE A C 1
ATOM 728 O O . ILE A 1 87 ? 14.326 -4.512 -10.267 1.00 80.12 87 ILE A O 1
ATOM 732 N N . PRO A 1 88 ? 16.118 -3.161 -10.017 1.00 77.50 88 PRO A N 1
ATOM 733 C CA . PRO A 1 88 ? 16.478 -3.175 -11.431 1.00 77.50 88 PRO A CA 1
ATOM 734 C C . PRO A 1 88 ? 16.827 -4.595 -11.888 1.00 77.50 88 PRO A C 1
ATOM 736 O O . PRO A 1 88 ? 17.458 -5.348 -11.156 1.00 77.50 88 PRO A O 1
ATOM 739 N N . ARG A 1 89 ? 16.404 -4.968 -13.101 1.00 78.81 89 ARG A N 1
ATOM 740 C CA . ARG A 1 89 ? 16.692 -6.289 -13.697 1.00 78.81 89 ARG A CA 1
ATOM 741 C C . ARG A 1 89 ? 17.834 -6.262 -14.713 1.00 78.81 89 ARG A C 1
ATOM 743 O O . ARG A 1 89 ? 18.110 -7.294 -15.313 1.00 78.81 89 ARG A O 1
ATOM 750 N N . ALA A 1 90 ? 18.439 -5.098 -14.947 1.00 79.69 90 ALA A N 1
ATOM 751 C CA . ALA A 1 90 ? 19.618 -5.005 -15.793 1.00 79.69 90 ALA A CA 1
ATOM 752 C C . ALA A 1 90 ? 20.763 -5.733 -15.085 1.00 79.69 90 ALA A C 1
ATOM 754 O O . ALA A 1 90 ? 21.089 -5.398 -13.946 1.00 79.69 90 ALA A O 1
ATOM 755 N N . VAL A 1 91 ? 21.309 -6.753 -15.740 1.00 75.75 91 VAL A N 1
ATOM 756 C CA . VAL A 1 91 ? 22.532 -7.406 -15.279 1.00 75.75 91 VAL A CA 1
ATOM 757 C C . VAL A 1 91 ? 23.676 -6.450 -15.620 1.00 75.75 91 VAL A C 1
ATOM 759 O O . VAL A 1 91 ? 23.740 -6.004 -16.767 1.00 75.75 91 VAL A O 1
ATOM 762 N N . PRO A 1 92 ? 24.524 -6.071 -14.651 1.00 78.94 92 PRO A N 1
ATOM 763 C CA . PRO A 1 92 ? 25.727 -5.309 -14.946 1.00 78.94 92 PRO A CA 1
ATOM 764 C C . PRO A 1 92 ? 26.551 -6.032 -16.024 1.00 78.94 92 PRO A C 1
ATOM 766 O O . PRO A 1 92 ? 26.695 -7.254 -15.919 1.00 78.94 92 PRO A O 1
ATOM 769 N N . PRO A 1 93 ? 27.049 -5.337 -17.063 1.00 73.75 93 PRO A N 1
ATOM 770 C CA . PRO A 1 93 ? 27.776 -5.964 -18.168 1.00 73.75 93 PRO A CA 1
ATOM 771 C C . PRO A 1 93 ? 28.924 -6.866 -17.699 1.00 73.75 93 PRO A C 1
ATOM 773 O O . PRO A 1 93 ? 29.152 -7.922 -18.273 1.00 73.75 93 PRO A O 1
ATOM 776 N N . GLU A 1 94 ? 29.591 -6.497 -16.605 1.00 78.31 94 GLU A N 1
ATOM 777 C CA . GLU A 1 94 ? 30.685 -7.250 -15.989 1.00 78.31 94 GLU A CA 1
ATOM 778 C C . GLU A 1 94 ? 30.272 -8.601 -15.374 1.00 78.31 94 GLU A C 1
ATOM 780 O O . GLU A 1 94 ? 31.121 -9.460 -15.152 1.00 78.31 94 GLU A O 1
ATOM 785 N N . LEU A 1 95 ? 28.980 -8.807 -15.096 1.00 77.25 95 LEU A N 1
ATOM 786 C CA . LEU A 1 95 ? 28.428 -10.058 -14.561 1.00 77.25 95 LEU A CA 1
ATOM 787 C C . LEU A 1 95 ? 27.811 -10.946 -15.650 1.00 77.25 95 LEU A C 1
ATOM 789 O O . LEU A 1 95 ? 27.325 -12.038 -15.346 1.00 77.25 95 LEU A O 1
ATOM 793 N N . GLN A 1 96 ? 27.808 -10.489 -16.903 1.00 75.62 96 GLN A N 1
ATOM 794 C CA . GLN A 1 96 ? 27.328 -11.250 -18.046 1.00 75.62 96 GLN A CA 1
ATOM 795 C C . GLN A 1 96 ? 28.537 -11.753 -18.850 1.00 75.62 96 GLN A C 1
ATOM 797 O O . GLN A 1 96 ? 29.014 -11.023 -19.715 1.00 75.62 96 GLN A O 1
ATOM 802 N N . PRO A 1 97 ? 29.052 -12.977 -18.600 1.00 73.44 97 PRO A N 1
ATOM 803 C CA . PRO A 1 97 ? 30.074 -13.548 -19.472 1.00 73.44 97 PRO A CA 1
ATOM 804 C C . PRO A 1 97 ? 29.525 -13.592 -20.901 1.00 73.44 97 PRO A C 1
ATOM 806 O O . PRO A 1 97 ? 28.393 -14.048 -21.116 1.00 73.44 97 PRO A O 1
ATOM 809 N N . GLY A 1 98 ? 30.279 -13.058 -21.865 1.00 74.19 98 GLY A N 1
ATOM 810 C CA . GLY A 1 98 ? 29.830 -13.002 -23.244 1.00 74.19 98 GLY A CA 1
ATOM 811 C C . GLY A 1 98 ? 29.611 -14.413 -23.766 1.00 74.19 98 GLY A C 1
ATOM 812 O O . GLY A 1 98 ? 30.473 -15.283 -23.659 1.00 74.19 98 GLY A O 1
ATOM 813 N N . LEU A 1 99 ? 28.426 -14.643 -24.337 1.00 73.75 99 LEU A N 1
ATOM 814 C CA . LEU A 1 99 ? 28.011 -15.945 -24.869 1.00 73.75 99 LEU A CA 1
ATOM 815 C C . LEU A 1 99 ? 28.985 -16.478 -25.941 1.00 73.75 99 LEU A C 1
ATOM 817 O O . LEU A 1 99 ? 28.989 -17.675 -26.212 1.00 73.75 99 LEU A O 1
ATOM 821 N N . PHE A 1 100 ? 29.808 -15.596 -26.523 1.00 77.69 100 PHE A N 1
ATOM 822 C CA . PHE A 1 100 ? 30.709 -15.883 -27.636 1.00 77.69 100 PHE A CA 1
ATOM 823 C C . PHE A 1 100 ? 32.111 -15.268 -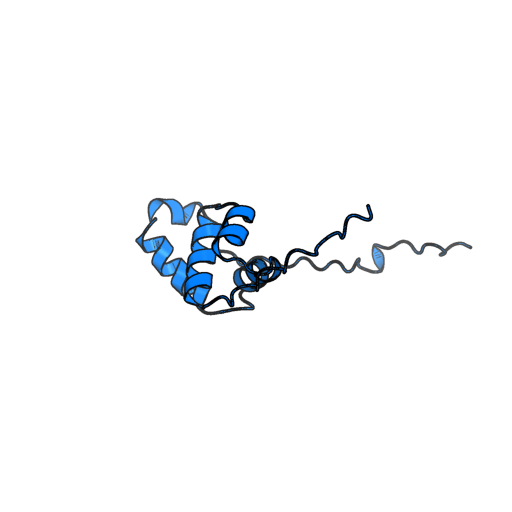27.497 1.00 77.69 100 PHE A C 1
ATOM 825 O O . PHE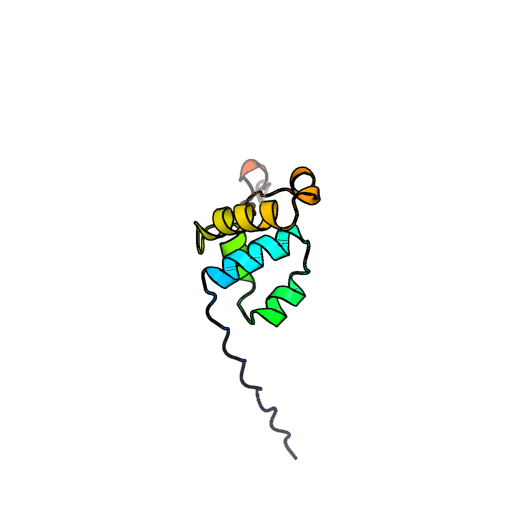 A 1 100 ? 32.807 -15.165 -28.499 1.00 77.69 100 PHE A O 1
ATOM 832 N N . ASP A 1 101 ? 32.570 -14.886 -26.300 1.00 71.50 101 ASP A N 1
ATOM 833 C CA . ASP A 1 101 ? 33.887 -14.228 -26.119 1.00 71.50 101 ASP A CA 1
ATOM 834 C C . ASP A 1 101 ? 35.109 -15.132 -26.442 1.00 71.50 101 ASP A C 1
ATOM 836 O O . ASP A 1 101 ? 36.251 -14.762 -26.177 1.00 71.50 101 ASP A O 1
ATOM 840 N N . GLY A 1 102 ? 34.896 -16.321 -27.018 1.00 69.06 102 GLY A N 1
ATOM 841 C CA . GLY A 1 102 ? 35.940 -17.278 -27.394 1.00 69.06 102 GLY A CA 1
ATOM 842 C C . GLY A 1 102 ? 35.618 -18.149 -28.616 1.00 69.06 102 GLY A C 1
ATOM 843 O O . GLY A 1 102 ? 36.153 -19.254 -28.697 1.00 69.06 102 GLY A O 1
ATOM 844 N N . LEU A 1 103 ? 34.737 -17.695 -29.522 1.00 56.94 103 LEU A N 1
ATOM 845 C CA . LEU A 1 103 ? 34.514 -18.316 -30.842 1.00 56.94 103 LEU A CA 1
ATOM 846 C C . LEU A 1 103 ? 35.215 -17.544 -31.962 1.00 56.94 103 LEU A C 1
ATOM 848 O O . LEU A 1 103 ? 35.229 -16.295 -31.895 1.00 56.94 103 LEU A O 1
#

Sequence (103 aa):
MLSVIQSVPKAQKTALTERDAVDIWIARWLRVKRKDLLARYNCDPRRLYEIWQGERFPGSRDKALALFSERYPGLTDRIDFGKHRRIPRAVPPELQPGLFDGL